Protein AF-A0A3N0BLC9-F1 (afdb_monomer_lite)

InterPro domains:
  IPR004107 Integrase, SAM-like, N-terminal [PF02899] (27-92)
  IPR010998 Integrase/recombinase, N-terminal [G3DSA:1.10.150.130] (22-114)
  IPR044068 Core-binding (CB) domain [PS51900] (14-91)

Secondary structure (DSSP, 8-state):
-------PPPPHHHHTHHHHHHHHHT-S-HHHHHHHHHHHHHHHHHHHTTT--TTS--HHHHHHHHHT--S-HHHHHHHHHHHHHHHHHHHHTTSSSS-HHHHHHS----S---

Sequence (114 aa):
MDQGTISAAAGNQHRHGHIIAAWQLAQSSPHTLRAYSRHLAGYCGWLDARGLDLLAVNRPILDGYRHGLTGAPATVAARLAALSSFYRYALSAELIAANPVELVKRPRLDPDHS

Foldseek 3Di:
DDPPPPPLPDFQCVVCVVLLVVLLVVDPDPVLSVLLNVLVVVVSVVCSVVVHHLQNDAQVNVVVVLVVDDDDPVSSVSSLVSLQSSQVSCVVVVSHVDRRSVVNVDPPPPPDDD

Organism: NCBI:txid409290

Radius of gyration: 16.32 Å; chains: 1; bounding box: 54×51×31 Å

pLDDT: mean 86.34, std 17.48, range [39.53, 98.44]

Structure (mmCIF, N/CA/C/O backbone):
data_AF-A0A3N0BLC9-F1
#
_entry.id   AF-A0A3N0BLC9-F1
#
loop_
_atom_site.group_PDB
_atom_site.id
_atom_site.type_symbol
_atom_site.label_atom_id
_atom_site.label_alt_id
_atom_site.label_comp_id
_atom_site.label_asym_id
_atom_site.label_entity_id
_atom_site.label_seq_id
_atom_site.pdbx_PDB_ins_code
_atom_site.Cartn_x
_atom_site.Cartn_y
_atom_site.Cartn_z
_atom_site.occupancy
_atom_site.B_iso_or_equiv
_atom_site.auth_seq_id
_atom_site.auth_comp_id
_atom_site.auth_asym_id
_atom_site.auth_atom_id
_atom_site.pdbx_PDB_model_num
ATOM 1 N N . MET A 1 1 ? -41.810 2.953 -10.771 1.00 49.75 1 MET A N 1
ATOM 2 C CA . MET A 1 1 ? -40.670 2.246 -11.385 1.00 49.75 1 MET A CA 1
ATOM 3 C C . MET A 1 1 ? -39.463 2.572 -10.541 1.00 49.75 1 MET A C 1
ATOM 5 O O . MET A 1 1 ? -39.015 3.709 -10.544 1.00 49.75 1 MET A O 1
ATOM 9 N N . ASP A 1 2 ? -39.079 1.609 -9.717 1.00 45.81 2 ASP A N 1
ATOM 10 C CA . ASP A 1 2 ? -38.002 1.702 -8.742 1.00 45.81 2 ASP A CA 1
ATOM 11 C C . ASP A 1 2 ? -36.662 1.578 -9.481 1.00 45.81 2 ASP A C 1
ATOM 13 O O . ASP A 1 2 ? -36.292 0.499 -9.939 1.00 45.81 2 ASP A O 1
ATOM 17 N N . GLN A 1 3 ? -35.981 2.703 -9.702 1.00 42.62 3 GLN A N 1
ATOM 18 C CA . GLN A 1 3 ? -34.593 2.706 -10.162 1.00 42.62 3 GLN A CA 1
ATOM 19 C C . GLN A 1 3 ? -33.728 2.594 -8.910 1.00 42.62 3 GLN A C 1
ATOM 21 O O . GLN A 1 3 ? -33.255 3.595 -8.375 1.00 42.62 3 GLN A O 1
ATOM 26 N N . GLY A 1 4 ? -33.583 1.362 -8.420 1.00 39.53 4 GLY A N 1
ATOM 27 C CA . GLY A 1 4 ? -32.624 1.025 -7.383 1.00 39.53 4 GLY A CA 1
ATOM 28 C C . GLY A 1 4 ? -31.238 1.474 -7.828 1.00 39.53 4 GLY A C 1
ATOM 29 O O . GLY A 1 4 ? -30.638 0.885 -8.726 1.00 39.53 4 GLY A O 1
ATOM 30 N N . THR A 1 5 ? -30.750 2.551 -7.219 1.00 40.47 5 THR A N 1
ATOM 31 C CA . THR A 1 5 ? -29.384 3.038 -7.364 1.00 40.47 5 THR A CA 1
ATOM 32 C C . THR A 1 5 ? -28.446 1.897 -6.994 1.00 40.47 5 THR A C 1
ATOM 34 O O . THR A 1 5 ? -28.267 1.584 -5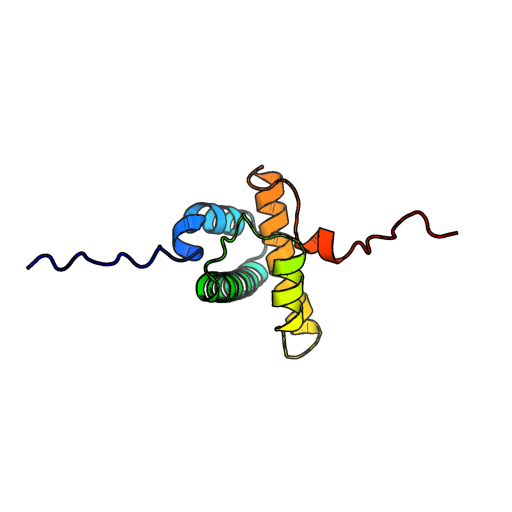.818 1.00 40.47 5 THR A O 1
ATOM 37 N N . ILE A 1 6 ? -27.865 1.242 -7.998 1.00 45.28 6 ILE A N 1
ATOM 38 C CA . ILE A 1 6 ? -26.790 0.277 -7.801 1.00 45.28 6 ILE A CA 1
ATOM 39 C C . ILE A 1 6 ? -25.619 1.095 -7.256 1.00 45.28 6 ILE A C 1
ATOM 41 O O . ILE A 1 6 ? -24.877 1.720 -8.012 1.00 45.28 6 ILE A O 1
ATOM 45 N N . SER A 1 7 ? -25.493 1.165 -5.932 1.00 47.53 7 SER A N 1
ATOM 46 C CA . SER A 1 7 ? -24.283 1.667 -5.299 1.00 47.53 7 SER A CA 1
ATOM 47 C C . SER A 1 7 ? -23.176 0.709 -5.716 1.00 47.53 7 SER A C 1
ATOM 49 O O . SER A 1 7 ? -23.094 -0.411 -5.209 1.00 47.53 7 SER A O 1
ATOM 51 N N . ALA A 1 8 ? -22.385 1.101 -6.717 1.00 58.09 8 ALA A N 1
ATOM 52 C CA . ALA A 1 8 ? -21.143 0.417 -7.026 1.00 58.09 8 ALA A CA 1
ATOM 53 C C . ALA A 1 8 ? -20.384 0.318 -5.702 1.00 58.09 8 ALA A C 1
ATOM 55 O O . ALA A 1 8 ? -20.119 1.350 -5.080 1.00 58.09 8 ALA A O 1
ATOM 56 N N . ALA A 1 9 ? -20.138 -0.909 -5.229 1.00 69.12 9 ALA A N 1
ATOM 57 C CA . ALA A 1 9 ? -19.476 -1.135 -3.953 1.00 69.12 9 ALA A CA 1
ATOM 58 C C . ALA A 1 9 ? -18.253 -0.219 -3.888 1.00 69.12 9 ALA A C 1
ATOM 60 O O . ALA A 1 9 ? -17.423 -0.237 -4.800 1.00 69.12 9 ALA A O 1
ATOM 61 N N . ALA A 1 10 ? -18.200 0.639 -2.867 1.00 85.38 10 ALA A N 1
ATOM 62 C CA . ALA A 1 10 ? -17.176 1.665 -2.800 1.00 85.38 10 ALA A CA 1
ATOM 63 C C . ALA A 1 10 ? -15.790 1.019 -2.959 1.00 85.38 10 ALA A C 1
ATOM 65 O O . ALA A 1 10 ? -15.518 -0.025 -2.359 1.00 85.38 10 ALA A O 1
ATOM 66 N N . GLY A 1 11 ? -14.939 1.605 -3.806 1.00 95.44 11 GLY A N 1
ATOM 67 C CA . GLY A 1 11 ? -13.618 1.049 -4.097 1.00 95.44 11 GLY A CA 1
ATOM 68 C C . GLY A 1 11 ? -12.730 0.992 -2.855 1.00 95.44 11 GLY A C 1
ATOM 69 O O . GLY A 1 11 ? -12.984 1.658 -1.845 1.00 95.44 11 GLY A O 1
ATOM 70 N N . ASN A 1 12 ? -11.643 0.232 -2.930 1.00 98.06 12 ASN A N 1
ATOM 71 C CA . ASN A 1 12 ? -10.731 -0.012 -1.815 1.00 98.06 12 ASN A CA 1
ATOM 72 C C . ASN A 1 12 ? -10.204 1.277 -1.169 1.00 98.06 12 ASN A C 1
ATOM 74 O O . ASN A 1 12 ? -10.088 1.336 0.052 1.00 98.06 12 ASN A O 1
ATOM 78 N N . GLN A 1 13 ? -9.936 2.328 -1.954 1.00 96.81 13 GLN A N 1
ATOM 79 C CA . GLN A 1 13 ? -9.506 3.620 -1.402 1.00 96.81 13 GLN A CA 1
ATOM 80 C C . GLN A 1 13 ? -10.563 4.269 -0.500 1.00 96.81 13 GLN A C 1
ATOM 82 O O . GLN A 1 13 ? -10.205 4.930 0.468 1.00 96.81 13 GLN A O 1
ATOM 87 N N . HIS A 1 14 ? -11.851 4.081 -0.801 1.00 97.06 14 HIS A N 1
ATOM 88 C CA . HIS A 1 14 ? -12.937 4.604 0.022 1.00 97.06 14 HIS A CA 1
ATOM 89 C C . HIS A 1 14 ? -13.157 3.724 1.256 1.00 97.06 14 HIS A C 1
ATOM 91 O O . HIS A 1 14 ? -13.130 4.235 2.373 1.00 97.06 14 HIS A O 1
ATOM 97 N N . ARG A 1 15 ? -13.296 2.400 1.074 1.00 96.62 15 ARG A N 1
ATOM 98 C CA . ARG A 1 15 ? -13.512 1.452 2.189 1.00 96.62 15 ARG A CA 1
ATOM 99 C C . ARG A 1 15 ? -12.408 1.531 3.241 1.00 96.62 15 ARG A C 1
ATOM 101 O O . ARG A 1 15 ? -12.689 1.549 4.434 1.00 96.62 15 ARG A O 1
ATOM 108 N N . HIS A 1 16 ? -11.158 1.641 2.790 1.00 97.81 16 HIS A N 1
ATOM 109 C CA . HIS A 1 16 ? -9.968 1.619 3.647 1.00 97.81 16 HIS A CA 1
ATOM 110 C C . HIS A 1 16 ? -9.324 2.994 3.825 1.00 97.81 16 HIS A C 1
ATOM 112 O O . HIS A 1 16 ? -8.186 3.088 4.285 1.00 97.81 16 HIS A O 1
ATOM 118 N N . GLY A 1 17 ? -10.033 4.073 3.476 1.00 97.69 17 GLY A N 1
ATOM 119 C CA . GLY A 1 17 ? -9.474 5.428 3.450 1.00 97.69 17 GLY A CA 1
ATOM 120 C C . GLY A 1 17 ? -8.862 5.861 4.783 1.00 97.69 17 GLY A C 1
ATOM 121 O O . GLY A 1 17 ? -7.788 6.457 4.799 1.00 97.69 17 GLY A O 1
ATOM 122 N N . HIS A 1 18 ? -9.487 5.487 5.902 1.00 97.56 18 HIS A N 1
ATOM 123 C CA . HIS A 1 18 ? -8.981 5.796 7.240 1.00 97.56 18 HIS A CA 1
ATOM 124 C C . HIS A 1 18 ? -7.641 5.098 7.546 1.00 97.56 18 HIS A C 1
ATOM 126 O O . HIS A 1 18 ? -6.724 5.736 8.057 1.00 97.56 18 HIS A O 1
ATOM 132 N N . ILE A 1 19 ? -7.483 3.826 7.164 1.00 98.00 19 ILE A N 1
ATOM 133 C CA . ILE A 1 19 ? -6.241 3.054 7.348 1.00 98.00 19 ILE A CA 1
ATOM 134 C C . ILE A 1 19 ? -5.142 3.610 6.446 1.00 98.00 19 ILE A C 1
ATOM 136 O O . ILE A 1 19 ? -4.004 3.785 6.878 1.00 98.00 19 ILE A O 1
ATOM 140 N N . ILE A 1 20 ? -5.483 3.915 5.190 1.00 98.06 20 ILE A N 1
ATOM 141 C CA . ILE A 1 20 ? -4.551 4.505 4.227 1.00 98.06 20 ILE A CA 1
ATOM 142 C C . ILE A 1 20 ? -4.049 5.855 4.749 1.00 98.06 20 ILE A C 1
ATOM 144 O O . ILE A 1 20 ? -2.843 6.089 4.742 1.00 98.06 20 ILE A O 1
ATOM 148 N N . ALA A 1 21 ? -4.939 6.715 5.248 1.00 97.06 21 ALA A N 1
ATOM 149 C CA . ALA A 1 21 ? -4.564 7.998 5.834 1.00 97.06 21 ALA A CA 1
ATOM 150 C C . ALA A 1 21 ? -3.673 7.826 7.076 1.00 97.06 21 ALA A C 1
ATOM 152 O O . ALA A 1 21 ? -2.656 8.506 7.208 1.00 97.06 21 ALA A O 1
ATOM 153 N N . ALA A 1 22 ? -3.997 6.881 7.959 1.00 97.19 22 ALA A N 1
ATOM 154 C CA . ALA A 1 22 ? -3.198 6.618 9.151 1.00 97.19 22 ALA A CA 1
ATOM 155 C C . ALA A 1 22 ? -1.790 6.087 8.804 1.00 97.19 22 ALA A C 1
ATOM 157 O O . ALA A 1 22 ? -0.794 6.559 9.355 1.00 97.19 22 ALA A O 1
ATOM 158 N N . TRP A 1 23 ? -1.675 5.194 7.814 1.00 96.56 23 TRP A N 1
ATOM 159 C CA . TRP A 1 23 ? -0.386 4.747 7.274 1.00 96.56 23 TRP A CA 1
ATOM 160 C C . TRP A 1 23 ? 0.429 5.899 6.670 1.00 96.56 23 TRP A C 1
ATOM 162 O O . TRP A 1 23 ? 1.643 5.973 6.878 1.00 96.56 23 TRP A O 1
ATOM 172 N N . GLN A 1 24 ? -0.226 6.802 5.933 1.00 95.62 24 GLN A N 1
ATOM 173 C CA . GLN A 1 24 ? 0.405 7.983 5.339 1.00 95.62 24 GLN A CA 1
ATOM 174 C C . GLN A 1 24 ? 0.985 8.913 6.410 1.00 95.62 24 GLN A C 1
ATOM 176 O O . GLN A 1 24 ? 2.124 9.357 6.271 1.00 95.62 24 GLN A O 1
ATOM 181 N N . LEU A 1 25 ? 0.237 9.159 7.491 1.00 94.94 25 LEU A N 1
ATOM 182 C CA . LEU A 1 25 ? 0.682 9.959 8.638 1.00 94.94 25 LEU A CA 1
ATOM 183 C C . LEU A 1 25 ? 1.866 9.322 9.379 1.00 94.94 25 LEU A C 1
ATOM 185 O O . LEU A 1 25 ? 2.677 10.034 9.964 1.00 94.94 25 LEU A O 1
ATOM 189 N N . ALA A 1 26 ? 2.005 7.996 9.315 1.00 91.88 26 ALA A N 1
ATOM 190 C CA . ALA A 1 26 ? 3.131 7.274 9.898 1.00 91.88 26 ALA A CA 1
ATOM 191 C C . ALA A 1 26 ? 4.421 7.313 9.042 1.00 91.88 26 ALA A C 1
ATOM 193 O O . ALA A 1 26 ? 5.455 6.809 9.482 1.00 91.88 26 ALA A O 1
ATOM 194 N N . GLN A 1 27 ? 4.407 7.876 7.823 1.00 89.25 27 GLN A N 1
ATOM 195 C CA . GLN A 1 27 ? 5.601 7.927 6.966 1.00 89.25 27 GLN A CA 1
ATOM 196 C C . GLN A 1 27 ? 6.504 9.125 7.297 1.00 89.25 27 GLN A C 1
ATOM 198 O O . GLN A 1 27 ? 6.091 10.276 7.201 1.00 89.25 27 GLN A O 1
ATOM 203 N N . SER A 1 28 ? 7.786 8.871 7.576 1.00 79.31 28 SER A N 1
ATOM 204 C CA . SER A 1 28 ? 8.743 9.923 7.964 1.00 79.31 28 SER A CA 1
ATOM 205 C C . SER A 1 28 ? 9.291 10.770 6.801 1.00 79.31 28 SER A C 1
ATOM 207 O O . SER A 1 28 ? 9.830 11.846 7.040 1.00 79.31 28 SER A O 1
ATOM 209 N N . SER A 1 29 ? 9.191 10.312 5.542 1.00 79.81 29 SER A N 1
ATOM 210 C CA . SER A 1 29 ? 9.734 11.018 4.362 1.00 79.81 29 SER A CA 1
ATOM 211 C C . SER A 1 29 ? 8.630 11.499 3.405 1.00 79.81 29 SER A C 1
ATOM 213 O O . SER A 1 29 ? 7.935 10.661 2.815 1.00 79.81 29 SER A O 1
ATOM 215 N N . PRO A 1 30 ? 8.510 12.819 3.142 1.00 71.25 30 PRO A N 1
ATOM 216 C CA . PRO A 1 30 ? 7.499 13.371 2.233 1.00 71.25 30 PRO A CA 1
ATOM 217 C C . PRO A 1 30 ? 7.645 12.924 0.771 1.00 71.25 30 PRO A C 1
ATOM 219 O O . PRO A 1 30 ? 6.647 12.753 0.066 1.00 71.25 30 PRO A O 1
ATOM 222 N N . HIS A 1 31 ? 8.881 12.738 0.292 1.00 64.44 31 HIS A N 1
ATOM 223 C CA . HIS A 1 31 ? 9.136 12.316 -1.091 1.00 64.44 31 HIS A CA 1
ATOM 224 C C . HIS A 1 31 ? 8.715 10.854 -1.304 1.00 64.44 31 HIS A C 1
ATOM 226 O O . HIS A 1 31 ? 8.045 10.523 -2.286 1.00 64.44 31 HIS A O 1
ATOM 232 N N . THR A 1 32 ? 9.021 9.997 -0.327 1.00 78.50 32 THR A N 1
ATOM 233 C CA . THR A 1 32 ? 8.632 8.582 -0.314 1.00 78.50 32 THR A CA 1
ATOM 234 C C . THR A 1 32 ? 7.119 8.423 -0.166 1.00 78.50 32 THR A C 1
ATOM 236 O O . THR A 1 32 ? 6.526 7.593 -0.852 1.00 78.50 32 THR A O 1
ATOM 239 N N . LEU A 1 33 ? 6.476 9.273 0.643 1.00 89.06 33 LEU A N 1
ATOM 240 C CA . LEU A 1 33 ? 5.028 9.270 0.845 1.00 89.06 33 LEU A CA 1
ATOM 241 C C . LEU A 1 33 ? 4.256 9.459 -0.467 1.00 89.06 33 LEU A C 1
ATOM 243 O O . LEU A 1 33 ? 3.383 8.656 -0.784 1.00 89.06 33 LEU A O 1
ATOM 247 N N . ARG A 1 34 ? 4.587 10.478 -1.274 1.00 90.94 34 ARG A N 1
ATOM 248 C CA . ARG A 1 34 ? 3.865 10.733 -2.538 1.00 90.94 34 ARG A CA 1
ATOM 249 C C . ARG A 1 34 ? 3.993 9.568 -3.516 1.00 90.94 34 ARG A C 1
ATOM 251 O O . ARG A 1 34 ? 3.001 9.152 -4.117 1.00 90.94 34 ARG A O 1
ATOM 258 N N . ALA A 1 35 ? 5.210 9.045 -3.677 1.00 91.06 35 ALA A N 1
ATOM 259 C CA . ALA A 1 35 ? 5.460 7.913 -4.561 1.00 91.06 35 ALA A CA 1
ATOM 260 C C . ALA A 1 35 ? 4.698 6.666 -4.086 1.00 91.06 35 ALA A C 1
ATOM 262 O O . ALA A 1 35 ? 4.004 6.031 -4.881 1.00 91.06 35 ALA A O 1
ATOM 263 N N . TYR A 1 36 ? 4.765 6.356 -2.789 1.00 94.19 36 TYR A N 1
ATOM 264 C CA . TYR A 1 36 ? 4.105 5.190 -2.209 1.00 94.19 36 TYR A CA 1
ATOM 265 C C . TYR A 1 36 ? 2.582 5.297 -2.269 1.00 94.19 36 TYR A C 1
ATOM 267 O O . TYR A 1 36 ? 1.936 4.336 -2.683 1.00 94.19 36 TYR A O 1
ATOM 275 N N . SER A 1 37 ? 2.006 6.462 -1.965 1.00 95.50 37 SER A N 1
ATOM 276 C CA . SER A 1 37 ? 0.563 6.698 -2.081 1.00 95.50 37 SER A CA 1
ATOM 277 C C . SER A 1 37 ? 0.060 6.473 -3.503 1.00 95.50 37 SER A C 1
ATOM 279 O O . SER A 1 37 ? -0.962 5.819 -3.695 1.00 95.50 37 SER A O 1
ATOM 281 N N . ARG A 1 38 ? 0.799 6.932 -4.521 1.00 96.06 38 ARG A N 1
ATOM 282 C CA . ARG A 1 38 ? 0.445 6.677 -5.926 1.00 96.06 38 ARG A CA 1
ATOM 283 C C . ARG A 1 38 ? 0.516 5.190 -6.279 1.00 96.06 38 ARG A C 1
ATOM 285 O O . ARG A 1 38 ? -0.343 4.693 -7.002 1.00 96.06 38 ARG A O 1
ATOM 292 N N . HIS A 1 39 ? 1.532 4.478 -5.793 1.00 96.50 39 HIS A N 1
ATOM 293 C CA . HIS A 1 39 ? 1.650 3.037 -6.023 1.00 96.50 39 HIS A CA 1
ATOM 294 C C . HIS A 1 39 ? 0.521 2.251 -5.350 1.00 96.50 39 HIS A C 1
ATOM 296 O O . HIS A 1 39 ? -0.055 1.369 -5.986 1.00 96.50 39 HIS A O 1
ATOM 302 N N . LEU A 1 40 ? 0.163 2.606 -4.114 1.00 97.75 40 LEU A N 1
ATOM 303 C CA . LEU A 1 40 ? -0.950 1.993 -3.395 1.00 97.75 40 LEU A CA 1
ATOM 304 C C . LEU A 1 40 ? -2.291 2.285 -4.080 1.00 97.75 40 LEU A C 1
ATOM 306 O O . LEU A 1 40 ? -3.073 1.366 -4.286 1.00 97.75 40 LEU A O 1
ATOM 310 N N . ALA A 1 41 ? -2.529 3.524 -4.518 1.00 97.69 41 ALA A N 1
ATOM 311 C CA . ALA A 1 41 ? -3.737 3.898 -5.253 1.00 97.69 41 ALA A CA 1
ATOM 312 C C . ALA A 1 41 ? -3.915 3.082 -6.546 1.00 97.69 41 ALA A C 1
ATOM 314 O O . ALA A 1 41 ? -5.011 2.593 -6.825 1.00 97.69 41 ALA A O 1
ATOM 315 N N . GLY A 1 42 ? -2.832 2.887 -7.311 1.00 97.62 42 GLY A N 1
ATOM 316 C CA . GLY A 1 42 ? -2.848 2.037 -8.504 1.00 97.62 42 GLY A CA 1
ATOM 317 C C . GLY A 1 42 ? -3.137 0.568 -8.184 1.00 97.62 42 GLY A C 1
ATOM 318 O O . GLY A 1 42 ? -3.876 -0.089 -8.915 1.00 97.62 42 GLY A O 1
ATOM 319 N N . TYR A 1 43 ? -2.607 0.061 -7.069 1.00 98.19 43 TYR A N 1
ATOM 320 C CA . TYR A 1 43 ? -2.897 -1.291 -6.600 1.00 98.19 43 TYR A CA 1
ATOM 321 C C . TYR A 1 43 ? -4.355 -1.459 -6.150 1.00 98.19 43 TYR A C 1
ATOM 323 O O . TYR A 1 43 ? -4.993 -2.432 -6.542 1.00 98.19 43 TYR A O 1
ATOM 331 N N . CYS A 1 44 ? -4.918 -0.485 -5.426 1.00 98.44 44 CYS A N 1
ATOM 332 C CA . CYS A 1 44 ? -6.344 -0.461 -5.093 1.00 98.44 44 CYS A CA 1
ATOM 333 C C . CYS A 1 44 ? -7.210 -0.538 -6.355 1.00 98.44 44 CYS A C 1
ATOM 335 O O . CYS A 1 44 ? -8.095 -1.381 -6.417 1.00 98.44 44 CYS A O 1
ATOM 337 N N . GLY A 1 45 ? -6.900 0.246 -7.394 1.00 97.81 45 GLY A N 1
ATOM 338 C CA . GLY A 1 45 ? -7.627 0.175 -8.667 1.00 97.81 45 GLY A CA 1
ATOM 339 C C . GLY A 1 45 ? -7.515 -1.192 -9.358 1.00 97.81 45 GLY A C 1
ATOM 340 O O . GLY A 1 45 ? -8.485 -1.686 -9.930 1.00 97.81 45 GLY A O 1
ATOM 341 N N . TRP A 1 46 ? -6.352 -1.847 -9.270 1.00 97.81 46 TRP A N 1
ATOM 342 C CA . TRP A 1 46 ? -6.162 -3.202 -9.799 1.00 97.81 46 TRP A CA 1
ATOM 343 C C . TRP A 1 46 ? -6.996 -4.256 -9.050 1.00 97.81 46 TRP A C 1
ATOM 345 O O . TRP A 1 46 ? -7.518 -5.175 -9.692 1.00 97.81 46 TRP A O 1
ATOM 355 N N . LEU A 1 47 ? -7.133 -4.117 -7.725 1.00 98.12 47 LEU A N 1
ATOM 356 C CA . LEU A 1 47 ? -7.994 -4.958 -6.887 1.00 98.12 47 LEU A CA 1
ATOM 357 C C . LEU A 1 47 ? -9.479 -4.688 -7.145 1.00 98.12 47 LEU A C 1
ATOM 359 O O . LEU A 1 47 ? -10.248 -5.634 -7.301 1.00 98.12 47 LEU A O 1
ATOM 363 N N . ASP A 1 48 ? -9.864 -3.414 -7.246 1.00 97.62 48 ASP A N 1
ATOM 364 C CA . ASP A 1 48 ? -11.239 -2.976 -7.509 1.00 97.62 48 ASP A CA 1
ATOM 365 C C . ASP A 1 48 ? -11.760 -3.569 -8.821 1.00 97.62 48 ASP A C 1
ATOM 367 O O . ASP A 1 48 ? -12.840 -4.155 -8.852 1.00 97.62 48 ASP A O 1
ATOM 371 N N . ALA A 1 49 ? -10.941 -3.541 -9.879 1.00 96.69 49 ALA A N 1
ATOM 372 C CA . ALA A 1 49 ? -11.259 -4.154 -11.172 1.00 96.69 49 ALA A CA 1
ATOM 373 C C . ALA A 1 49 ? -11.483 -5.682 -11.112 1.00 96.69 49 ALA A C 1
ATOM 375 O O . ALA A 1 49 ? -11.929 -6.277 -12.090 1.00 96.69 49 ALA A O 1
ATOM 376 N N . ARG A 1 50 ? -11.146 -6.327 -9.989 1.00 96.31 50 ARG A N 1
ATOM 377 C CA . ARG A 1 50 ? -11.294 -7.769 -9.735 1.00 96.31 50 ARG A CA 1
ATOM 378 C C . ARG A 1 50 ? -12.247 -8.070 -8.577 1.00 96.31 50 ARG A C 1
ATOM 380 O O . ARG A 1 50 ? -12.366 -9.229 -8.195 1.00 96.31 50 ARG A O 1
ATOM 387 N N . GLY A 1 51 ? -12.890 -7.054 -7.995 1.00 95.88 51 GLY A N 1
ATOM 388 C CA . GLY A 1 51 ? -13.756 -7.217 -6.825 1.00 95.88 51 GLY A CA 1
ATOM 389 C C . GLY A 1 51 ? -13.023 -7.709 -5.570 1.00 95.88 51 GLY A C 1
ATOM 390 O O . GLY A 1 51 ? -13.649 -8.289 -4.689 1.00 95.88 51 GLY A O 1
ATOM 391 N N . LEU A 1 52 ? -11.704 -7.511 -5.488 1.00 97.19 52 LEU A N 1
ATOM 392 C CA . LEU A 1 52 ? -10.882 -7.966 -4.367 1.00 97.19 52 LEU A CA 1
ATOM 393 C C . LEU A 1 52 ? -10.759 -6.880 -3.296 1.00 97.19 52 LEU A C 1
ATOM 395 O O . LEU A 1 52 ? -10.784 -5.686 -3.598 1.00 97.19 52 LEU A O 1
ATOM 399 N N . ASP A 1 53 ? -10.603 -7.293 -2.040 1.00 97.44 53 ASP A N 1
ATOM 400 C CA . ASP A 1 53 ? -10.428 -6.378 -0.914 1.00 97.44 53 ASP A CA 1
ATOM 401 C C . ASP A 1 53 ? -8.954 -6.227 -0.511 1.00 97.44 53 ASP A C 1
ATOM 403 O O . ASP A 1 53 ? -8.219 -7.212 -0.451 1.00 97.44 53 ASP A O 1
ATOM 407 N N . LEU A 1 54 ? -8.532 -4.991 -0.226 1.00 98.12 54 LEU A N 1
ATOM 408 C CA . LEU A 1 54 ? -7.161 -4.620 0.126 1.00 98.12 54 LEU A CA 1
ATOM 409 C C . LEU A 1 54 ? -6.641 -5.356 1.364 1.00 98.12 54 LEU A C 1
ATOM 411 O O . LEU A 1 54 ? -5.457 -5.674 1.404 1.00 98.12 54 LEU A O 1
ATOM 415 N N . LEU A 1 55 ? -7.490 -5.650 2.351 1.00 97.69 55 LEU A N 1
ATOM 416 C CA . LEU A 1 55 ? -7.081 -6.356 3.569 1.00 97.69 55 LEU A CA 1
ATOM 417 C C . LEU A 1 55 ? -7.244 -7.879 3.457 1.00 97.69 55 LEU A C 1
ATOM 419 O O . LEU A 1 55 ? -6.676 -8.613 4.260 1.00 97.69 55 LEU A O 1
ATOM 423 N N . ALA A 1 56 ? -7.954 -8.368 2.436 1.00 96.56 56 ALA A N 1
ATOM 424 C CA . ALA A 1 56 ? -8.134 -9.798 2.167 1.00 96.56 56 ALA A CA 1
ATOM 425 C C . ALA A 1 56 ? -7.084 -10.383 1.198 1.00 96.56 56 ALA A C 1
ATOM 427 O O . ALA A 1 56 ? -7.192 -11.533 0.765 1.00 96.56 56 ALA A O 1
ATOM 428 N N . VAL A 1 57 ? -6.071 -9.600 0.817 1.00 96.62 57 VAL A N 1
ATOM 429 C CA . VAL A 1 57 ? -5.033 -10.031 -0.127 1.00 96.62 57 VAL A CA 1
ATOM 430 C C . VAL A 1 57 ? -4.177 -11.140 0.474 1.00 96.62 57 VAL A C 1
ATOM 432 O O . VAL A 1 57 ? -3.562 -10.991 1.526 1.00 96.62 57 VAL A O 1
ATOM 435 N N . ASN A 1 58 ? -4.049 -12.232 -0.275 1.00 92.69 58 ASN A N 1
ATOM 436 C CA . ASN A 1 58 ? -3.170 -13.350 0.036 1.00 92.69 58 ASN A CA 1
ATOM 437 C C . ASN A 1 58 ? -2.075 -13.522 -1.037 1.00 92.69 58 ASN A C 1
ATOM 439 O O . ASN A 1 58 ? -1.963 -12.745 -1.989 1.00 92.69 58 ASN A O 1
ATOM 443 N N . ARG A 1 59 ? -1.244 -14.557 -0.868 1.00 90.50 59 ARG A N 1
ATOM 444 C CA . ARG A 1 59 ? -0.116 -14.887 -1.753 1.00 90.50 59 ARG A CA 1
ATOM 445 C C . ARG A 1 59 ? -0.531 -15.007 -3.238 1.00 90.50 59 ARG A C 1
ATOM 447 O O . ARG A 1 59 ? 0.053 -14.273 -4.033 1.00 90.50 59 ARG A O 1
ATOM 454 N N . PRO A 1 60 ? -1.524 -15.838 -3.629 1.00 93.50 60 PRO A N 1
ATOM 455 C CA . PRO A 1 60 ? -1.961 -15.934 -5.026 1.00 93.50 60 PRO A CA 1
ATOM 456 C C . PRO A 1 60 ? -2.376 -14.601 -5.655 1.00 93.50 60 PRO A C 1
ATOM 458 O O . PRO A 1 60 ? -1.986 -14.304 -6.784 1.00 93.50 60 PRO A O 1
ATOM 461 N N . ILE A 1 61 ? -3.128 -13.772 -4.92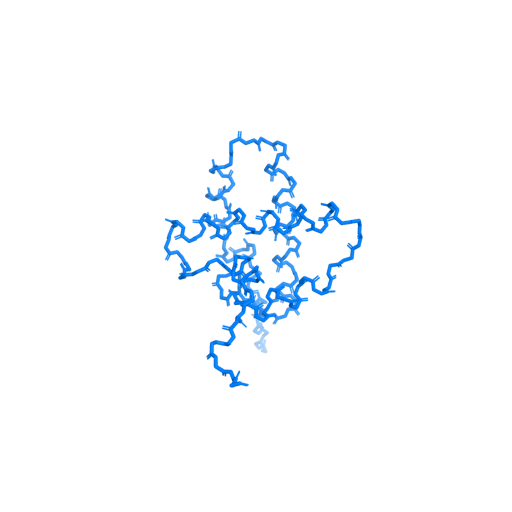1 1.00 96.00 61 ILE A N 1
ATOM 462 C CA . ILE A 1 61 ? -3.561 -12.457 -5.415 1.00 96.00 61 ILE A CA 1
ATOM 463 C C . ILE A 1 61 ? -2.344 -11.574 -5.695 1.00 96.00 61 ILE A C 1
ATOM 465 O O . ILE A 1 61 ? -2.248 -10.953 -6.758 1.00 96.00 61 ILE A O 1
ATOM 469 N N . LEU A 1 62 ? -1.389 -11.540 -4.764 1.00 95.12 62 LEU A N 1
ATOM 470 C CA . LEU A 1 62 ? -0.199 -10.720 -4.923 1.00 95.12 62 LEU A CA 1
ATOM 471 C C . LEU A 1 62 ? 0.717 -11.219 -6.050 1.00 95.12 62 LEU A C 1
ATOM 473 O O . LEU A 1 62 ? 1.271 -10.402 -6.788 1.00 95.12 62 LEU A O 1
ATOM 477 N N . ASP A 1 63 ? 0.861 -12.534 -6.219 1.00 93.38 63 ASP A N 1
ATOM 478 C CA . ASP A 1 63 ? 1.609 -13.111 -7.339 1.00 93.38 63 ASP A CA 1
ATOM 479 C C . ASP A 1 63 ? 0.970 -12.743 -8.688 1.00 93.38 63 ASP A C 1
ATOM 481 O O . ASP A 1 63 ? 1.695 -12.404 -9.628 1.00 93.38 63 ASP A O 1
ATOM 485 N N . GLY A 1 64 ? -0.365 -12.712 -8.765 1.00 95.25 64 GLY A N 1
ATOM 486 C CA . GLY A 1 64 ? -1.098 -12.222 -9.934 1.00 95.25 64 GLY A CA 1
ATOM 487 C C . GLY A 1 64 ? -0.827 -10.744 -10.233 1.00 95.25 64 GLY A C 1
ATOM 488 O O . GLY A 1 64 ? -0.559 -10.385 -11.381 1.00 95.25 64 GLY A O 1
ATOM 489 N N . TYR A 1 65 ? -0.816 -9.883 -9.209 1.00 96.25 65 TYR A N 1
ATOM 490 C CA . TYR A 1 65 ? -0.430 -8.480 -9.386 1.00 96.25 65 TYR A CA 1
ATOM 491 C C . TYR A 1 65 ? 1.011 -8.356 -9.885 1.00 96.25 65 TYR A C 1
ATOM 493 O O . TYR A 1 65 ? 1.263 -7.634 -10.846 1.00 96.25 65 TYR A O 1
ATOM 501 N N . ARG A 1 66 ? 1.947 -9.101 -9.280 1.00 93.81 66 ARG A N 1
ATOM 502 C CA . ARG A 1 66 ? 3.373 -9.075 -9.632 1.00 93.81 66 ARG A CA 1
ATOM 503 C C . ARG A 1 66 ? 3.628 -9.505 -11.077 1.00 93.81 66 ARG A C 1
ATOM 505 O O . ARG A 1 66 ? 4.434 -8.862 -11.738 1.00 93.81 66 ARG A O 1
ATOM 512 N N . HIS A 1 67 ? 2.934 -10.531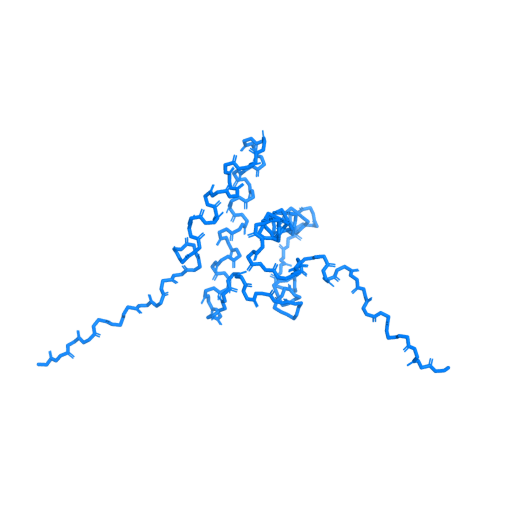 -11.571 1.00 92.75 67 HIS A N 1
ATOM 513 C CA . HIS A 1 67 ? 3.029 -10.955 -12.975 1.00 92.75 67 HIS A CA 1
ATOM 514 C C . HIS A 1 67 ? 2.506 -9.896 -13.952 1.00 92.75 67 HIS A C 1
ATOM 516 O O . HIS A 1 67 ? 3.010 -9.788 -15.065 1.00 92.75 67 HIS A O 1
ATOM 522 N N . GLY A 1 68 ? 1.520 -9.096 -13.539 1.00 92.75 68 GLY A N 1
ATOM 523 C CA . GLY A 1 68 ? 0.990 -7.995 -14.345 1.00 92.75 68 GLY A CA 1
ATOM 524 C C . GLY A 1 68 ? 1.841 -6.720 -14.321 1.00 92.75 68 GLY A C 1
ATOM 525 O O . GLY A 1 68 ? 1.531 -5.770 -15.040 1.00 92.75 68 GLY A O 1
ATOM 526 N N . LEU A 1 69 ? 2.889 -6.652 -13.492 1.00 92.88 69 LEU A N 1
ATOM 527 C CA . LEU A 1 69 ? 3.771 -5.490 -13.430 1.00 92.88 69 LEU A CA 1
ATOM 528 C C . LEU A 1 69 ? 4.751 -5.485 -14.607 1.00 92.88 69 LEU A C 1
ATOM 530 O O . LEU A 1 69 ? 5.546 -6.402 -14.776 1.00 92.88 69 LEU A O 1
ATOM 534 N N . THR A 1 70 ? 4.748 -4.393 -15.367 1.00 90.81 70 THR A N 1
ATOM 535 C CA . THR A 1 70 ? 5.687 -4.138 -16.466 1.00 90.81 70 THR A CA 1
ATOM 536 C C . THR A 1 70 ? 6.524 -2.883 -16.199 1.00 90.81 70 THR A C 1
ATOM 538 O O . THR A 1 70 ? 6.165 -2.036 -15.372 1.00 90.81 70 THR A O 1
ATOM 541 N N . GLY A 1 71 ? 7.653 -2.758 -16.902 1.00 90.75 71 GLY A N 1
ATOM 542 C CA . GLY A 1 71 ? 8.565 -1.614 -16.820 1.00 90.75 71 GLY A CA 1
ATOM 543 C C . GLY A 1 71 ? 9.931 -1.959 -16.228 1.00 90.75 71 GLY A C 1
ATOM 544 O O . GLY A 1 71 ? 10.282 -3.127 -16.067 1.00 90.75 71 GLY A O 1
ATOM 545 N N . ALA A 1 72 ? 10.719 -0.926 -15.919 1.00 94.00 72 ALA A N 1
ATOM 546 C CA . ALA A 1 72 ? 12.068 -1.104 -15.392 1.00 94.00 72 ALA A CA 1
ATOM 547 C C . ALA A 1 72 ? 12.052 -1.841 -14.034 1.00 94.00 72 ALA A C 1
ATOM 549 O O . ALA A 1 72 ? 11.174 -1.567 -13.205 1.00 94.00 72 ALA A O 1
ATOM 550 N N . PRO A 1 73 ? 13.050 -2.700 -13.740 1.00 92.62 73 PRO A N 1
ATOM 551 C CA . PRO A 1 73 ? 13.131 -3.428 -12.470 1.00 92.62 73 PRO A CA 1
ATOM 552 C C . PRO A 1 73 ? 13.027 -2.524 -11.234 1.00 92.62 73 PRO A C 1
ATOM 554 O O . PRO A 1 73 ? 12.345 -2.864 -10.269 1.00 92.62 73 PRO A O 1
ATOM 557 N N . ALA A 1 74 ? 13.625 -1.330 -11.289 1.00 91.75 74 ALA A N 1
ATOM 558 C CA . ALA A 1 74 ? 13.542 -0.334 -10.222 1.00 91.75 74 ALA A CA 1
ATOM 559 C C . ALA A 1 74 ? 12.100 0.142 -9.960 1.00 91.75 74 ALA A C 1
ATOM 561 O O . ALA A 1 74 ? 11.704 0.333 -8.812 1.00 91.75 74 ALA A O 1
ATOM 562 N N . THR A 1 75 ? 11.284 0.290 -11.007 1.00 90.75 75 THR A N 1
ATOM 563 C CA . THR A 1 75 ? 9.875 0.686 -10.882 1.00 90.75 75 THR A CA 1
ATOM 564 C C . THR A 1 75 ? 9.038 -0.424 -10.253 1.00 90.75 75 THR A C 1
ATOM 566 O O . THR A 1 75 ? 8.214 -0.150 -9.380 1.00 90.75 75 THR A O 1
ATOM 569 N N . VAL A 1 76 ? 9.261 -1.677 -10.660 1.00 93.50 76 VAL A N 1
ATOM 570 C CA . VAL A 1 76 ? 8.600 -2.849 -10.061 1.00 93.50 76 VAL A CA 1
ATOM 571 C C . VAL A 1 76 ? 8.973 -2.965 -8.581 1.00 93.50 76 VAL A C 1
ATOM 573 O O . VAL A 1 76 ? 8.091 -3.101 -7.732 1.00 93.50 76 VAL A O 1
ATOM 576 N N . ALA A 1 77 ? 10.261 -2.827 -8.257 1.00 92.38 77 ALA A N 1
ATOM 577 C CA . ALA A 1 77 ? 10.751 -2.841 -6.884 1.00 92.38 77 ALA A CA 1
ATOM 578 C C . ALA A 1 77 ? 10.130 -1.719 -6.036 1.00 92.38 77 ALA A C 1
ATOM 580 O O . ALA A 1 77 ? 9.665 -1.989 -4.931 1.00 92.38 77 ALA A O 1
ATOM 581 N N . ALA A 1 78 ? 10.041 -0.491 -6.559 1.00 92.38 78 ALA A N 1
ATOM 582 C CA . ALA A 1 78 ? 9.415 0.636 -5.863 1.00 92.38 78 ALA A CA 1
ATOM 583 C C . ALA A 1 78 ? 7.920 0.400 -5.580 1.00 92.38 78 ALA A C 1
ATOM 585 O O . ALA A 1 78 ? 7.445 0.688 -4.479 1.00 92.38 78 ALA A O 1
ATOM 586 N N . ARG A 1 79 ? 7.180 -0.187 -6.534 1.00 95.25 79 ARG A N 1
ATOM 587 C CA . ARG A 1 79 ? 5.773 -0.577 -6.332 1.00 95.25 79 ARG A CA 1
ATOM 588 C C . ARG A 1 79 ? 5.636 -1.601 -5.207 1.00 95.25 79 ARG A C 1
ATOM 590 O O . ARG A 1 79 ? 4.823 -1.408 -4.307 1.00 95.25 79 ARG A O 1
ATOM 597 N N . LEU A 1 80 ? 6.438 -2.667 -5.227 1.00 95.12 80 LEU A N 1
ATOM 598 C CA . LEU A 1 80 ? 6.391 -3.706 -4.193 1.00 95.12 80 LEU A CA 1
ATOM 599 C C . LEU A 1 80 ? 6.864 -3.192 -2.825 1.00 95.12 80 LEU A C 1
ATOM 601 O O . LEU A 1 80 ? 6.323 -3.604 -1.801 1.00 95.12 80 LEU A O 1
ATOM 605 N N . ALA A 1 81 ? 7.827 -2.269 -2.791 1.00 94.38 81 ALA A N 1
ATOM 606 C CA . ALA A 1 81 ? 8.276 -1.625 -1.560 1.00 94.38 81 ALA A CA 1
ATOM 607 C C . ALA A 1 81 ? 7.161 -0.788 -0.913 1.00 94.38 81 ALA A C 1
ATOM 609 O O . ALA A 1 81 ? 6.966 -0.873 0.302 1.00 94.38 81 ALA A O 1
ATOM 610 N N . ALA A 1 82 ? 6.387 -0.050 -1.716 1.00 95.50 82 ALA A N 1
ATOM 611 C CA . ALA A 1 82 ? 5.218 0.686 -1.241 1.00 95.50 82 ALA A CA 1
ATOM 612 C C . ALA A 1 82 ? 4.165 -0.250 -0.625 1.00 95.50 82 ALA A C 1
ATOM 614 O O . ALA A 1 82 ? 3.716 -0.011 0.495 1.00 95.50 82 ALA A O 1
ATOM 615 N N . LEU A 1 83 ? 3.833 -1.354 -1.309 1.00 96.75 83 LEU A N 1
ATOM 616 C CA . LEU A 1 83 ? 2.888 -2.347 -0.782 1.00 96.75 83 LEU A CA 1
ATOM 617 C C . LEU A 1 83 ? 3.402 -3.009 0.496 1.00 96.75 83 LEU A C 1
ATOM 619 O O . LEU A 1 83 ? 2.656 -3.142 1.459 1.00 96.75 83 LEU A O 1
ATOM 623 N N . SER A 1 84 ? 4.684 -3.382 0.538 1.00 95.75 84 SER A N 1
ATOM 624 C CA . SER A 1 84 ? 5.298 -3.940 1.745 1.00 95.75 84 SER A CA 1
ATOM 625 C C . SER A 1 84 ? 5.215 -2.963 2.918 1.00 95.75 84 SER A C 1
ATOM 627 O O . SER A 1 84 ? 4.942 -3.404 4.029 1.00 95.75 84 SER A O 1
ATOM 629 N N . SER A 1 85 ? 5.434 -1.661 2.689 1.00 95.88 85 SER A N 1
ATOM 630 C CA . SER A 1 85 ? 5.288 -0.630 3.727 1.00 95.88 85 SER A CA 1
ATOM 631 C C . SER A 1 85 ? 3.857 -0.575 4.264 1.00 95.88 85 SER A C 1
ATOM 633 O O . SER A 1 85 ? 3.657 -0.645 5.475 1.00 95.88 85 SER A O 1
ATOM 635 N N . PHE A 1 86 ? 2.864 -0.520 3.372 1.00 97.56 86 PHE A N 1
ATOM 636 C CA . PHE A 1 86 ? 1.453 -0.496 3.758 1.00 97.56 86 PHE A CA 1
ATOM 637 C C . PHE A 1 86 ? 1.049 -1.743 4.557 1.00 97.56 86 PHE A C 1
ATOM 639 O O . PHE A 1 86 ? 0.492 -1.624 5.644 1.00 97.56 86 PHE A O 1
ATOM 646 N N . TYR A 1 87 ? 1.377 -2.944 4.073 1.00 97.50 87 TYR A N 1
ATOM 647 C CA . TYR A 1 87 ? 1.006 -4.177 4.772 1.00 97.50 87 TYR A CA 1
ATOM 648 C C . TYR A 1 87 ? 1.778 -4.397 6.072 1.00 97.50 87 TYR A C 1
ATOM 650 O O . TYR A 1 87 ? 1.227 -4.991 6.990 1.00 97.50 87 TYR A O 1
ATOM 658 N N . ARG A 1 88 ? 3.016 -3.898 6.198 1.00 96.19 88 ARG A N 1
ATOM 659 C CA . ARG A 1 88 ? 3.712 -3.875 7.497 1.00 96.19 88 ARG A CA 1
ATOM 660 C C . ARG A 1 88 ? 2.976 -3.001 8.505 1.00 96.19 88 ARG A C 1
ATOM 662 O O . ARG A 1 88 ? 2.812 -3.419 9.644 1.00 96.19 88 ARG A O 1
ATOM 669 N N . TYR A 1 89 ? 2.496 -1.833 8.080 1.00 96.44 89 TYR A N 1
ATOM 670 C CA . TYR A 1 89 ? 1.662 -0.987 8.928 1.00 96.44 89 TYR A CA 1
ATOM 671 C C . TYR A 1 89 ? 0.348 -1.682 9.310 1.00 96.44 89 TYR A C 1
ATOM 673 O O . TYR A 1 89 ? 0.030 -1.765 10.492 1.00 96.44 89 TYR A O 1
ATOM 681 N N . ALA A 1 90 ? -0.376 -2.248 8.339 1.00 97.75 90 ALA A N 1
ATOM 682 C CA . ALA A 1 90 ? -1.636 -2.948 8.595 1.00 97.75 90 ALA A CA 1
ATOM 683 C C . ALA A 1 90 ? -1.458 -4.160 9.526 1.00 97.75 90 ALA A C 1
ATOM 685 O O . ALA A 1 90 ? -2.290 -4.384 10.398 1.00 97.75 90 ALA A O 1
ATOM 686 N N . LEU A 1 91 ? -0.352 -4.898 9.385 1.00 97.25 91 LEU A N 1
ATOM 687 C CA . LEU A 1 91 ? 0.020 -5.980 10.297 1.00 97.25 91 LEU A CA 1
ATOM 688 C C . LEU A 1 91 ? 0.307 -5.453 11.708 1.00 97.25 91 LEU A C 1
ATOM 690 O O . LEU A 1 91 ? -0.186 -6.019 12.674 1.00 97.25 91 LEU A O 1
ATOM 694 N N . SER A 1 92 ? 1.062 -4.355 11.837 1.00 96.75 92 SER A N 1
ATOM 695 C CA . SER A 1 92 ? 1.344 -3.745 13.147 1.00 96.75 92 SER A CA 1
ATOM 696 C C . SER A 1 92 ? 0.102 -3.165 13.831 1.00 96.75 92 SER A C 1
ATOM 698 O O . SER A 1 92 ? 0.087 -3.028 15.048 1.00 96.75 92 SER A O 1
ATOM 700 N N . ALA A 1 93 ? -0.927 -2.838 13.048 1.00 97.00 93 ALA A N 1
ATOM 701 C CA . ALA A 1 93 ? -2.239 -2.403 13.514 1.00 97.00 93 ALA A CA 1
ATOM 702 C C . ALA A 1 93 ? -3.237 -3.570 13.679 1.00 97.00 93 ALA A C 1
ATOM 704 O O . ALA A 1 93 ? -4.424 -3.319 13.853 1.00 97.00 93 ALA A O 1
ATOM 705 N N . GLU A 1 94 ? -2.775 -4.824 13.573 1.00 97.56 94 GLU A N 1
ATOM 706 C CA . GLU A 1 94 ? -3.573 -6.052 13.740 1.00 97.56 94 GLU A CA 1
ATOM 707 C C . GLU A 1 94 ? -4.758 -6.194 12.760 1.00 97.56 94 GLU A C 1
ATOM 709 O O . GLU A 1 94 ? -5.691 -6.960 12.986 1.00 97.56 94 GLU A O 1
ATOM 714 N N . LEU A 1 95 ? -4.715 -5.492 11.623 1.00 97.69 95 LEU A N 1
ATOM 715 C CA . LEU A 1 95 ? -5.778 -5.510 10.607 1.00 97.69 95 LEU A CA 1
ATOM 716 C C . LEU A 1 95 ? -5.701 -6.729 9.681 1.00 97.69 95 LEU A C 1
ATOM 718 O O . LEU A 1 95 ? -6.659 -7.052 8.981 1.00 97.69 95 LEU A O 1
ATOM 722 N N . ILE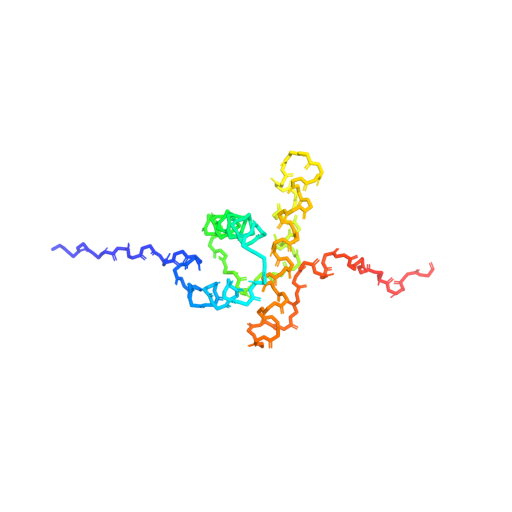 A 1 96 ? -4.540 -7.379 9.640 1.00 97.19 96 ILE A N 1
ATOM 723 C CA . ILE A 1 96 ? -4.263 -8.587 8.862 1.00 97.19 96 ILE A CA 1
ATOM 724 C C . ILE A 1 96 ? -3.393 -9.527 9.696 1.00 97.19 96 ILE A C 1
ATOM 726 O O . ILE A 1 96 ? -2.627 -9.080 10.545 1.00 97.19 96 ILE A O 1
ATOM 730 N N . ALA A 1 97 ? -3.439 -10.825 9.398 1.00 94.44 97 ALA A N 1
ATOM 731 C CA . ALA A 1 97 ? -2.640 -11.825 10.112 1.00 94.44 97 ALA A CA 1
ATOM 732 C C . ALA A 1 97 ? -1.201 -11.973 9.580 1.00 94.44 97 ALA A C 1
ATOM 734 O O . ALA A 1 97 ? -0.326 -12.483 10.277 1.00 94.44 97 ALA A O 1
ATOM 735 N N . ALA A 1 98 ? -0.943 -11.576 8.331 1.00 93.38 98 ALA A N 1
ATOM 736 C CA . ALA A 1 98 ? 0.373 -11.696 7.710 1.00 93.38 98 ALA A CA 1
ATOM 737 C C . ALA A 1 98 ? 0.545 -10.692 6.568 1.00 93.38 98 ALA A C 1
ATOM 739 O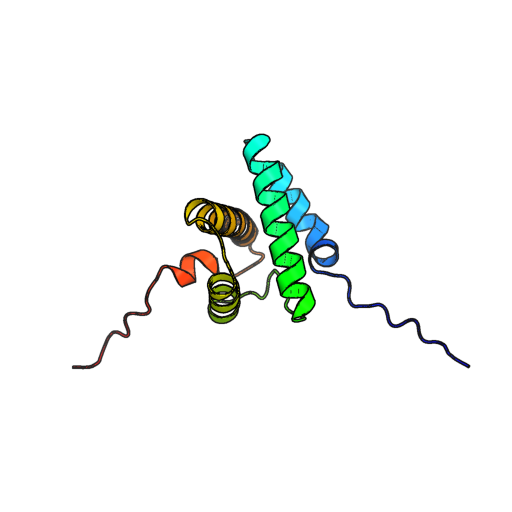 O . ALA A 1 98 ? -0.414 -10.355 5.878 1.00 93.38 98 ALA A O 1
ATOM 740 N N . ASN A 1 99 ? 1.786 -10.270 6.315 1.00 93.31 99 ASN A N 1
ATOM 741 C CA . ASN A 1 99 ? 2.109 -9.437 5.161 1.00 93.31 99 ASN A CA 1
ATOM 742 C C . ASN A 1 99 ? 2.195 -10.294 3.877 1.00 93.31 99 ASN A C 1
ATOM 744 O O . ASN A 1 99 ? 3.168 -11.044 3.718 1.00 93.31 99 ASN A O 1
ATOM 748 N N . PRO A 1 100 ? 1.265 -10.160 2.908 1.00 92.94 100 PRO A N 1
ATOM 749 C CA . PRO A 1 100 ? 1.289 -10.964 1.686 1.00 92.94 100 PRO A CA 1
ATOM 750 C C . PRO A 1 100 ? 2.561 -10.746 0.852 1.00 92.94 100 PRO A C 1
ATOM 752 O O . PRO A 1 100 ? 3.009 -11.666 0.168 1.00 92.94 100 PRO A O 1
ATOM 755 N N . VAL A 1 101 ? 3.199 -9.571 0.943 1.00 91.69 101 VAL A N 1
ATOM 756 C CA . VAL A 1 101 ? 4.430 -9.241 0.196 1.00 91.69 101 VAL A CA 1
ATOM 757 C C . VAL A 1 101 ? 5.645 -9.995 0.712 1.00 91.69 101 VAL A C 1
ATOM 759 O O . VAL A 1 101 ? 6.522 -10.373 -0.066 1.00 91.69 101 VAL A O 1
ATOM 762 N N . GLU A 1 102 ? 5.691 -10.263 2.010 1.00 88.12 102 GLU A N 1
ATOM 763 C CA . GLU A 1 102 ? 6.756 -11.060 2.619 1.00 88.12 102 GLU A CA 1
ATOM 764 C C . GLU A 1 102 ? 6.516 -12.555 2.410 1.00 88.12 102 GLU A C 1
ATOM 766 O O . GLU A 1 102 ? 7.469 -13.303 2.178 1.00 88.12 102 GLU A O 1
ATOM 771 N N . LEU A 1 103 ? 5.248 -12.976 2.364 1.00 77.69 103 LEU A N 1
ATOM 772 C CA . LEU A 1 103 ? 4.882 -14.342 2.005 1.00 77.69 103 LEU A CA 1
ATOM 773 C C . LEU A 1 103 ? 5.305 -14.701 0.579 1.00 77.69 103 LEU A C 1
ATOM 775 O O . LEU A 1 103 ? 5.642 -15.856 0.357 1.00 77.69 103 LEU A O 1
ATOM 779 N N . VAL A 1 104 ? 5.346 -13.753 -0.370 1.00 70.06 104 VAL A N 1
ATOM 780 C CA . VAL A 1 104 ? 5.849 -13.997 -1.741 1.00 70.06 104 VAL A CA 1
ATOM 781 C C . VAL A 1 104 ? 7.341 -14.322 -1.783 1.00 70.06 104 VAL A C 1
ATOM 783 O O . VAL A 1 104 ? 7.773 -15.124 -2.610 1.00 70.06 104 VAL A O 1
ATOM 786 N N . LYS A 1 105 ? 8.135 -13.747 -0.872 1.00 59.41 105 LYS A N 1
ATOM 787 C CA . LYS A 1 105 ? 9.588 -13.962 -0.834 1.00 59.41 105 LYS A CA 1
ATOM 788 C C . LYS A 1 105 ? 9.987 -15.324 -0.288 1.00 59.41 105 LYS A C 1
ATOM 790 O O . LYS A 1 105 ? 11.080 -15.783 -0.600 1.00 59.41 105 LYS A O 1
ATOM 795 N N . ARG A 1 106 ? 9.147 -15.959 0.531 1.00 51.19 106 ARG A N 1
ATOM 796 C CA . ARG A 1 106 ? 9.448 -17.285 1.066 1.00 51.19 106 ARG A CA 1
ATOM 797 C C . ARG A 1 106 ? 9.008 -18.324 0.025 1.00 51.19 106 ARG A C 1
ATOM 799 O O . ARG A 1 106 ? 7.799 -18.496 -0.162 1.00 51.19 106 ARG A O 1
ATOM 806 N N . PRO A 1 107 ? 9.916 -19.000 -0.704 1.00 47.00 107 PRO A N 1
ATOM 807 C CA . PRO A 1 107 ? 9.526 -20.245 -1.345 1.00 47.00 107 PRO A CA 1
ATOM 808 C C . PRO A 1 107 ? 8.973 -21.144 -0.238 1.00 47.00 107 PRO A C 1
ATOM 810 O O . PRO A 1 107 ? 9.589 -21.283 0.822 1.00 47.00 107 PRO A O 1
ATOM 813 N N . ARG A 1 108 ? 7.785 -21.713 -0.448 1.00 47.78 108 ARG A N 1
ATOM 814 C CA . ARG A 1 108 ? 7.439 -22.936 0.265 1.00 47.78 108 ARG A CA 1
ATOM 815 C C . ARG A 1 108 ? 8.434 -23.965 -0.257 1.00 47.78 108 ARG A C 1
ATOM 817 O O . ARG A 1 108 ? 8.236 -24.517 -1.328 1.00 47.78 108 ARG A O 1
ATOM 824 N N . LEU A 1 109 ? 9.562 -24.108 0.431 1.00 52.62 109 LEU A N 1
ATOM 825 C CA . LEU A 1 109 ? 10.236 -25.391 0.444 1.00 52.62 109 LEU A CA 1
ATOM 826 C C . LEU A 1 109 ? 9.198 -26.308 1.069 1.00 52.62 109 LEU A C 1
ATOM 828 O O . LEU A 1 109 ? 8.893 -26.142 2.249 1.00 52.62 109 LEU A O 1
ATOM 832 N N . ASP A 1 110 ? 8.565 -27.151 0.262 1.00 50.84 110 ASP A N 1
ATOM 833 C CA . ASP A 1 110 ? 7.928 -28.331 0.817 1.00 50.84 110 ASP A CA 1
ATOM 834 C C . ASP A 1 110 ? 9.074 -29.113 1.482 1.00 50.84 110 ASP A C 1
ATOM 836 O O . ASP A 1 110 ? 10.034 -29.486 0.798 1.00 50.84 110 ASP A O 1
ATOM 840 N N . PRO A 1 111 ? 9.091 -29.248 2.821 1.00 54.03 111 PRO A N 1
ATOM 841 C CA . PRO A 1 111 ? 9.944 -30.240 3.427 1.00 54.03 111 PRO A CA 1
ATOM 842 C C . PRO A 1 111 ? 9.280 -31.568 3.091 1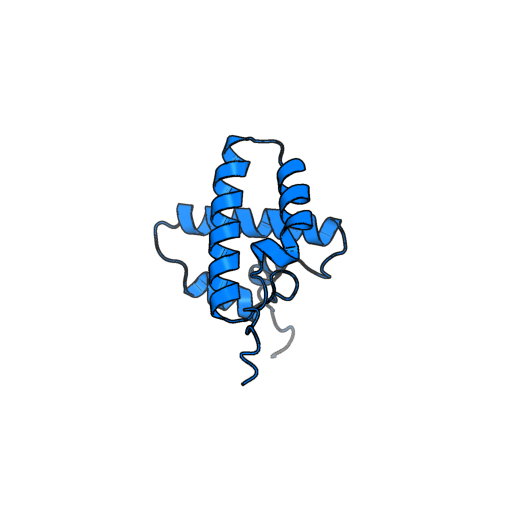.00 54.03 111 PRO A C 1
ATOM 844 O O . PRO A 1 111 ? 8.123 -31.769 3.452 1.00 54.03 111 PRO A O 1
ATOM 847 N N . ASP A 1 112 ? 10.030 -32.427 2.410 1.00 52.38 112 ASP A N 1
ATOM 848 C CA . ASP A 1 112 ? 9.670 -33.793 2.029 1.00 52.38 112 ASP A CA 1
ATOM 849 C C . ASP A 1 112 ? 9.148 -33.954 0.591 1.00 52.38 112 ASP A C 1
ATOM 851 O O . ASP A 1 112 ? 7.957 -33.882 0.309 1.00 52.38 112 ASP A O 1
ATOM 855 N N . HIS A 1 113 ? 10.084 -34.223 -0.318 1.00 42.75 113 HIS A N 1
ATOM 856 C CA . HIS A 1 113 ? 10.050 -35.456 -1.100 1.00 42.75 113 HIS A CA 1
ATOM 857 C C . HIS A 1 113 ? 11.491 -35.994 -1.170 1.00 42.75 113 HIS A C 1
ATOM 859 O O . HIS A 1 113 ? 12.428 -35.213 -1.342 1.00 42.75 113 HIS A O 1
ATOM 865 N N . SER A 1 114 ? 11.618 -37.299 -0.919 1.00 51.88 114 SER A N 1
ATOM 866 C CA . SER A 1 114 ? 12.827 -38.071 -0.589 1.00 51.88 114 SER A CA 1
ATOM 867 C C . SER A 1 114 ? 13.980 -38.021 -1.589 1.00 51.88 114 SER A C 1
ATOM 869 O O . SER A 1 114 ? 13.726 -37.825 -2.797 1.00 51.88 114 SER A O 1
#